Protein AF-A0A848D225-F1 (afdb_monomer_lite)

Secondary structure (DSSP, 8-state):
----HHHHHHHHHHHHHHHTS---HHHHHHHHHHHHHHHHH-TTS-HHHHHHHHHHHHHHTT---

Organism: Aneurinibacillus aneurinilyticus (NCBI:txid1391)

Sequence (65 aa):
MNVDKQLFTQVKKAFEEFAGRKVRNKVIEVTVRHVQDIKELNPSLTTEEVIDQAIMKTIKDGMAF

Radius of gyration: 10.74 Å; chains: 1; bounding box: 25×25×26 Å

pLDDT: mean 89.44, std 10.07, range [45.44, 95.75]

Structure (mmCIF, N/CA/C/O backbone):
data_AF-A0A848D225-F1
#
_entry.id   AF-A0A848D225-F1
#
loop_
_atom_site.group_PDB
_atom_site.id
_atom_site.type_symbol
_atom_site.label_atom_id
_atom_site.label_alt_id
_atom_site.label_comp_id
_atom_site.label_asym_id
_atom_site.label_entity_id
_atom_site.label_seq_id
_atom_site.pdbx_PDB_ins_code
_atom_site.Cartn_x
_atom_site.Cartn_y
_atom_site.Cartn_z
_atom_site.occupancy
_atom_site.B_iso_or_equiv
_atom_site.auth_seq_id
_atom_site.auth_comp_id
_atom_site.auth_asym_id
_atom_site.auth_atom_id
_atom_site.pdbx_PDB_model_num
ATOM 1 N N . MET A 1 1 ? 2.273 -16.966 -1.533 1.00 45.44 1 MET A N 1
ATOM 2 C CA . MET A 1 1 ? 2.802 -15.597 -1.702 1.00 45.44 1 MET A CA 1
ATOM 3 C C . MET A 1 1 ? 3.116 -15.043 -0.324 1.00 45.44 1 MET A C 1
ATOM 5 O O . MET A 1 1 ? 2.197 -14.883 0.468 1.00 45.44 1 MET A O 1
ATOM 9 N N . ASN A 1 2 ? 4.395 -14.837 -0.003 1.00 54.88 2 ASN A N 1
ATOM 10 C CA . ASN A 1 2 ? 4.778 -14.107 1.204 1.00 54.88 2 ASN A CA 1
ATOM 11 C C . ASN A 1 2 ? 4.424 -12.645 0.932 1.00 54.88 2 ASN A C 1
ATOM 13 O O . ASN A 1 2 ? 5.105 -11.995 0.143 1.00 54.88 2 ASN A O 1
ATOM 17 N N . VAL A 1 3 ? 3.320 -12.153 1.494 1.00 58.72 3 VAL A N 1
ATOM 18 C CA . VAL A 1 3 ? 3.065 -10.713 1.483 1.00 58.72 3 VAL A CA 1
ATOM 19 C C . VAL A 1 3 ? 4.243 -10.075 2.201 1.00 58.72 3 VAL A C 1
ATOM 21 O O . VAL A 1 3 ? 4.508 -10.390 3.364 1.00 58.72 3 VAL A O 1
ATOM 24 N N . ASP A 1 4 ? 4.988 -9.250 1.477 1.00 79.25 4 ASP A N 1
ATOM 25 C CA . ASP A 1 4 ? 6.172 -8.602 2.005 1.00 79.25 4 ASP A CA 1
ATOM 26 C C . ASP A 1 4 ? 5.748 -7.758 3.216 1.00 79.25 4 ASP A C 1
ATOM 28 O O . ASP A 1 4 ? 4.964 -6.812 3.092 1.00 79.25 4 ASP A O 1
ATOM 32 N N . LYS A 1 5 ? 6.172 -8.155 4.425 1.00 84.50 5 LYS A N 1
ATOM 33 C CA . LYS A 1 5 ? 5.713 -7.526 5.680 1.00 84.50 5 LYS A CA 1
ATOM 34 C C . LYS A 1 5 ? 6.016 -6.027 5.692 1.00 84.50 5 LYS A C 1
ATOM 36 O O . LYS A 1 5 ? 5.278 -5.244 6.297 1.00 84.50 5 LYS A O 1
ATOM 41 N N . GLN A 1 6 ? 7.082 -5.632 5.000 1.00 88.19 6 GLN A N 1
ATOM 42 C CA . GLN A 1 6 ? 7.471 -4.241 4.847 1.00 88.19 6 GLN A CA 1
ATOM 43 C C . GLN A 1 6 ? 6.501 -3.486 3.932 1.00 88.19 6 GLN A C 1
ATOM 45 O O . GLN A 1 6 ? 6.103 -2.366 4.256 1.00 88.19 6 GLN A O 1
ATOM 50 N N . LEU A 1 7 ? 6.070 -4.098 2.826 1.00 90.00 7 LEU A N 1
ATOM 51 C CA . LEU A 1 7 ? 5.078 -3.513 1.924 1.00 90.00 7 LEU A CA 1
ATOM 52 C C . LEU A 1 7 ? 3.717 -3.368 2.606 1.00 90.00 7 LEU A C 1
ATOM 54 O O . LEU A 1 7 ? 3.098 -2.312 2.529 1.00 90.00 7 LEU A O 1
ATOM 58 N N . PHE A 1 8 ? 3.289 -4.393 3.344 1.00 93.69 8 PHE A N 1
ATOM 59 C CA . PHE A 1 8 ? 2.045 -4.346 4.112 1.00 93.69 8 PHE A CA 1
ATOM 60 C C . PHE A 1 8 ? 2.022 -3.172 5.095 1.00 93.69 8 PHE A C 1
ATOM 62 O O . PHE A 1 8 ? 1.023 -2.467 5.206 1.00 93.69 8 PHE A O 1
ATOM 69 N N . THR A 1 9 ? 3.135 -2.945 5.795 1.00 93.94 9 THR A N 1
ATOM 70 C CA . THR A 1 9 ? 3.247 -1.860 6.777 1.00 93.94 9 THR A CA 1
ATOM 71 C C . THR A 1 9 ? 3.194 -0.485 6.108 1.00 93.94 9 THR A C 1
ATOM 73 O O . THR A 1 9 ? 2.511 0.404 6.612 1.00 93.94 9 THR A O 1
ATOM 76 N N . GLN A 1 10 ? 3.857 -0.321 4.958 1.00 93.56 10 GLN A N 1
ATOM 77 C CA . GLN A 1 10 ? 3.821 0.922 4.179 1.00 93.56 10 GLN A CA 1
ATOM 78 C C . GLN A 1 10 ? 2.416 1.221 3.652 1.00 93.56 10 GLN A C 1
ATOM 80 O O . GLN A 1 10 ? 1.892 2.304 3.896 1.00 93.56 10 GLN A O 1
ATOM 85 N N . VAL A 1 11 ? 1.778 0.236 3.013 1.00 94.88 11 VAL A N 1
ATOM 86 C CA . VAL A 1 11 ? 0.410 0.370 2.493 1.00 94.88 11 VAL A CA 1
ATOM 87 C C . VAL A 1 11 ? -0.569 0.674 3.618 1.00 94.88 11 VAL A C 1
ATOM 89 O O . VAL A 1 11 ? -1.403 1.561 3.476 1.00 94.88 11 VAL A O 1
ATOM 92 N N . LYS A 1 12 ? -0.454 -0.018 4.758 1.00 95.44 12 LYS A N 1
ATOM 93 C CA . LYS A 1 12 ? -1.301 0.247 5.920 1.00 95.44 12 LYS A CA 1
ATOM 94 C C . LYS A 1 12 ? -1.179 1.691 6.385 1.00 95.44 12 LYS A C 1
ATOM 96 O O . LYS A 1 12 ? -2.199 2.343 6.561 1.00 95.44 12 LYS A O 1
ATOM 101 N N . LYS A 1 13 ? 0.048 2.174 6.580 1.00 95.31 13 LYS A N 1
ATOM 102 C CA . LYS A 1 13 ? 0.287 3.536 7.057 1.00 95.31 13 LYS A CA 1
ATOM 103 C C . LYS A 1 13 ? -0.282 4.569 6.081 1.00 95.31 13 LYS A C 1
ATOM 105 O O . LYS A 1 13 ? -1.055 5.415 6.509 1.00 95.31 13 LYS A O 1
ATOM 110 N N . ALA A 1 14 ? 0.026 4.442 4.790 1.00 95.19 14 ALA A N 1
ATOM 111 C CA . ALA A 1 14 ? -0.462 5.359 3.763 1.00 95.19 14 ALA A CA 1
ATOM 112 C C . ALA A 1 14 ? -1.998 5.355 3.658 1.00 95.19 14 ALA A C 1
ATOM 114 O O . ALA A 1 14 ? -2.619 6.412 3.593 1.00 95.19 14 ALA A O 1
ATOM 115 N N . PHE A 1 15 ? -2.633 4.178 3.710 1.00 94.00 15 PHE A N 1
ATOM 116 C CA . PHE A 1 15 ? -4.095 4.085 3.670 1.00 94.00 15 PHE A CA 1
ATOM 117 C C . PHE A 1 15 ? -4.718 4.694 4.933 1.00 94.00 15 PHE A C 1
ATOM 119 O O . PHE A 1 15 ? -5.668 5.463 4.840 1.00 94.00 15 PHE A O 1
ATOM 126 N N . GLU A 1 16 ? -4.193 4.401 6.123 1.00 94.62 16 GLU A N 1
ATOM 127 C CA . GLU A 1 16 ? -4.713 4.983 7.367 1.00 94.62 16 GLU A CA 1
ATOM 128 C C . GLU A 1 16 ? -4.540 6.512 7.414 1.00 94.62 16 GLU A C 1
ATOM 130 O O . GLU A 1 16 ? -5.446 7.207 7.880 1.00 94.62 16 GLU A O 1
ATOM 135 N N . GLU A 1 17 ? -3.431 7.039 6.883 1.00 94.50 17 GLU A N 1
ATOM 136 C CA . GLU A 1 17 ? -3.203 8.480 6.705 1.00 94.50 17 GLU A CA 1
ATOM 137 C C . GLU A 1 17 ? -4.207 9.090 5.718 1.00 94.50 17 GLU A C 1
ATOM 139 O O . GLU A 1 17 ? -4.839 10.096 6.037 1.00 94.50 17 GLU A O 1
ATOM 144 N N . PHE A 1 18 ? -4.435 8.445 4.570 1.00 91.00 18 PHE A N 1
ATOM 145 C CA . PHE A 1 18 ? -5.425 8.876 3.580 1.00 91.00 18 PHE A CA 1
ATOM 146 C C . PHE A 1 18 ? -6.859 8.857 4.137 1.00 91.00 18 PHE A C 1
ATOM 148 O O . PHE A 1 18 ? -7.638 9.785 3.928 1.00 91.00 18 PHE A O 1
ATOM 155 N N . ALA A 1 19 ? -7.224 7.793 4.854 1.00 89.94 19 ALA A N 1
ATOM 156 C CA . ALA A 1 19 ? -8.564 7.600 5.399 1.00 89.94 19 ALA A CA 1
ATOM 157 C C . ALA A 1 19 ? -8.832 8.439 6.660 1.00 89.94 19 ALA A C 1
ATOM 159 O O . ALA A 1 19 ? -9.984 8.555 7.081 1.00 89.94 19 ALA A O 1
ATOM 160 N N . GLY A 1 20 ? -7.784 8.958 7.311 1.00 92.62 20 GLY A N 1
ATOM 161 C CA . GLY A 1 20 ? -7.875 9.616 8.616 1.00 92.62 20 GLY A CA 1
ATOM 162 C C . GLY A 1 20 ? -8.349 8.688 9.744 1.00 92.62 20 GLY A C 1
ATOM 163 O O . GLY A 1 20 ? -8.779 9.159 10.799 1.00 92.62 20 GLY A O 1
ATOM 164 N N . ARG A 1 21 ? -8.325 7.365 9.530 1.00 92.19 21 ARG A N 1
ATOM 165 C CA . ARG A 1 21 ? -8.785 6.349 10.487 1.00 92.19 21 ARG A CA 1
ATOM 166 C C . ARG A 1 21 ? -8.086 5.016 10.273 1.00 92.19 21 ARG A C 1
ATOM 168 O O . ARG A 1 21 ? -7.520 4.757 9.218 1.00 92.19 21 ARG A O 1
ATOM 175 N N . LYS A 1 22 ? -8.192 4.134 11.270 1.00 92.06 22 LYS A N 1
ATOM 176 C CA . LYS A 1 22 ? -7.709 2.755 11.146 1.00 92.06 22 LYS A CA 1
ATOM 177 C C . LYS A 1 22 ? -8.489 2.007 10.073 1.00 92.06 22 LYS A C 1
ATOM 179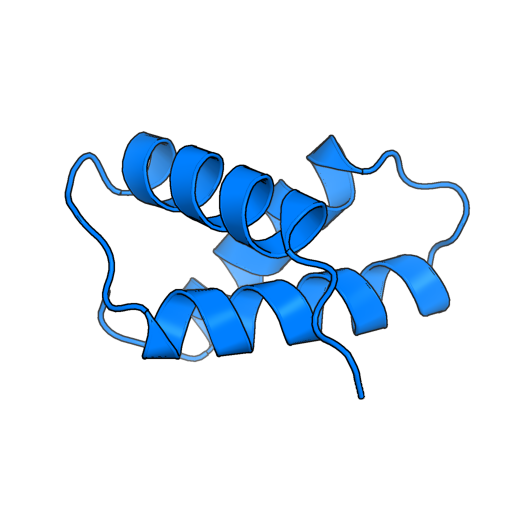 O O . LYS A 1 22 ? -9.718 2.014 10.088 1.00 92.06 22 LYS A O 1
ATOM 184 N N . VAL A 1 23 ? -7.762 1.303 9.217 1.00 91.62 23 VAL A N 1
ATOM 185 C CA . VAL A 1 23 ? -8.315 0.526 8.107 1.00 91.62 23 VAL A CA 1
ATOM 186 C C . VAL A 1 23 ? -8.237 -0.958 8.449 1.00 91.62 23 VAL A C 1
ATOM 188 O O . VAL A 1 23 ? -7.275 -1.443 9.050 1.00 91.62 23 VAL A O 1
ATOM 191 N N . ARG A 1 24 ? -9.274 -1.717 8.085 1.00 93.06 24 ARG A N 1
ATOM 192 C CA . ARG A 1 24 ? -9.310 -3.166 8.331 1.00 93.06 24 ARG A CA 1
ATOM 193 C C . ARG A 1 24 ? -8.176 -3.859 7.575 1.00 93.06 24 ARG A C 1
ATOM 195 O O . ARG A 1 24 ? -8.022 -3.647 6.377 1.00 93.06 24 ARG A O 1
ATOM 202 N N . ASN A 1 25 ? -7.471 -4.785 8.229 1.00 91.75 2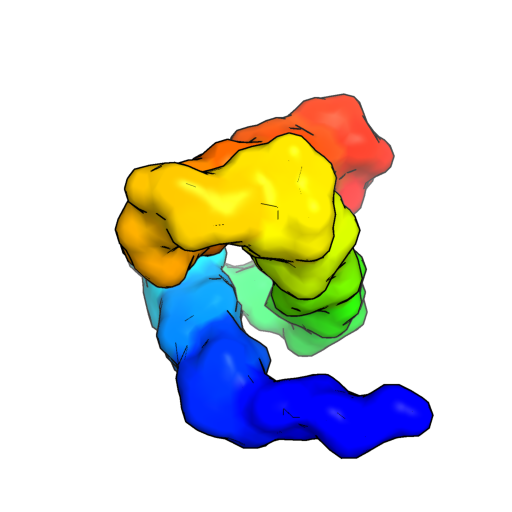5 ASN A N 1
ATOM 203 C CA . ASN A 1 25 ? -6.371 -5.538 7.604 1.00 91.75 25 ASN A CA 1
ATOM 204 C C . ASN A 1 25 ? -6.774 -6.198 6.273 1.00 91.75 25 ASN A C 1
ATOM 206 O O . ASN A 1 25 ? -5.982 -6.197 5.343 1.00 91.75 25 ASN A O 1
ATOM 210 N N . LYS A 1 26 ? -8.020 -6.681 6.140 1.00 91.31 26 LYS A N 1
ATOM 211 C CA . LYS A 1 26 ? -8.539 -7.249 4.883 1.00 91.31 26 LYS A CA 1
ATOM 212 C C . LYS A 1 26 ? -8.487 -6.258 3.709 1.00 91.31 26 LYS A C 1
ATOM 214 O O . LYS A 1 26 ? -8.181 -6.659 2.592 1.00 91.31 26 LYS A O 1
ATOM 219 N N . VAL A 1 27 ? -8.781 -4.981 3.954 1.00 91.88 27 VAL A N 1
ATOM 220 C CA . VAL A 1 27 ? -8.686 -3.922 2.936 1.00 91.88 27 VAL A CA 1
ATOM 221 C C . VAL A 1 27 ? -7.220 -3.676 2.585 1.00 91.88 27 VAL A C 1
ATOM 223 O O . VAL A 1 27 ? -6.876 -3.588 1.409 1.00 91.88 27 VAL A O 1
ATOM 226 N N . ILE A 1 28 ? -6.333 -3.660 3.583 1.00 93.94 28 ILE A N 1
ATOM 227 C CA . ILE A 1 28 ? -4.888 -3.526 3.356 1.00 93.94 28 ILE A CA 1
ATOM 228 C C . ILE A 1 28 ? -4.355 -4.686 2.506 1.00 93.94 28 ILE A C 1
ATOM 230 O O . ILE A 1 28 ? -3.626 -4.449 1.553 1.00 93.94 28 ILE A O 1
ATOM 234 N 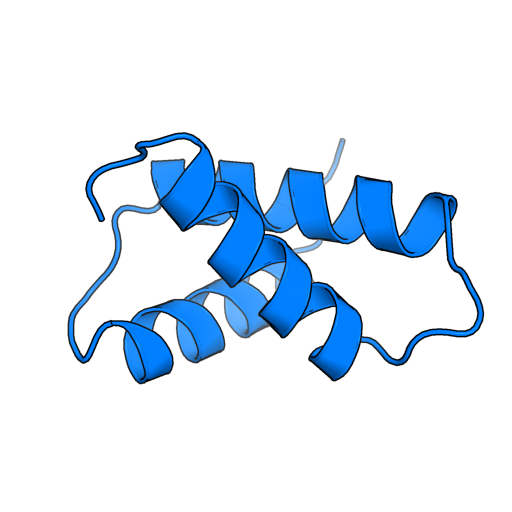N . GLU A 1 29 ? -4.763 -5.930 2.767 1.00 93.25 29 GLU A N 1
ATOM 235 C CA . GLU A 1 29 ? -4.362 -7.098 1.963 1.00 93.25 29 GLU A CA 1
ATOM 236 C C . GLU A 1 29 ? -4.813 -7.016 0.499 1.00 93.25 29 GLU A C 1
ATOM 238 O O . GLU A 1 29 ? -4.155 -7.558 -0.390 1.00 93.25 29 GLU A O 1
ATOM 243 N N . VAL A 1 30 ? -5.955 -6.386 0.232 1.00 92.94 30 VAL A N 1
ATOM 244 C CA . VAL A 1 30 ? -6.438 -6.137 -1.135 1.00 92.94 30 VAL A CA 1
ATOM 245 C C . VAL A 1 30 ? -5.615 -5.033 -1.783 1.00 92.94 30 VAL A C 1
ATOM 247 O O . VAL A 1 30 ? -5.137 -5.194 -2.900 1.00 92.94 30 VAL A O 1
ATOM 250 N N . THR A 1 31 ? -5.371 -3.955 -1.044 1.00 94.38 31 THR A N 1
ATOM 251 C CA . THR A 1 31 ? -4.559 -2.829 -1.513 1.00 94.38 31 THR A CA 1
ATOM 252 C C . THR A 1 31 ? -3.146 -3.286 -1.863 1.00 94.38 31 THR A C 1
ATOM 254 O O . THR A 1 31 ? -2.632 -2.943 -2.917 1.00 94.38 31 THR A O 1
ATOM 257 N N . VAL A 1 32 ? -2.532 -4.132 -1.031 1.00 94.44 32 VAL A N 1
ATOM 258 C CA . VAL A 1 32 ? -1.206 -4.706 -1.299 1.00 94.44 32 VAL A CA 1
ATOM 259 C C . VAL A 1 32 ? -1.200 -5.549 -2.575 1.00 94.44 32 VAL A C 1
ATOM 261 O O . VAL A 1 32 ? -0.234 -5.482 -3.331 1.00 94.44 32 VAL A O 1
ATOM 264 N N . ARG A 1 33 ? -2.271 -6.303 -2.856 1.00 93.12 33 ARG A N 1
ATOM 265 C CA . ARG A 1 33 ? -2.397 -7.027 -4.132 1.00 93.12 33 ARG A CA 1
ATOM 266 C C . ARG A 1 33 ? -2.444 -6.062 -5.312 1.00 93.12 33 ARG A C 1
ATOM 268 O O . ARG A 1 33 ? -1.682 -6.234 -6.250 1.00 93.12 33 ARG A O 1
ATOM 275 N N . HIS A 1 34 ? -3.227 -4.989 -5.216 1.00 94.25 34 HIS A N 1
ATOM 276 C CA . HIS A 1 34 ? -3.233 -3.956 -6.252 1.00 94.25 34 HIS A CA 1
ATOM 277 C C . HIS A 1 34 ? -1.879 -3.274 -6.429 1.00 94.25 34 HIS A C 1
ATOM 279 O O . HIS A 1 34 ? -1.508 -2.972 -7.557 1.00 94.25 34 HIS A O 1
ATOM 285 N N . VAL A 1 35 ? -1.120 -3.062 -5.351 1.00 94.25 35 VAL A N 1
ATOM 286 C CA . VAL A 1 35 ? 0.248 -2.539 -5.449 1.00 94.25 35 VAL A CA 1
ATOM 287 C C . VAL A 1 35 ? 1.133 -3.475 -6.265 1.00 94.25 35 VAL A C 1
ATOM 289 O O . VAL A 1 35 ? 1.854 -3.013 -7.145 1.00 94.25 35 VAL A O 1
ATOM 292 N N . GLN A 1 36 ? 1.066 -4.781 -6.005 1.00 92.69 36 GLN A N 1
ATOM 293 C CA . GLN A 1 36 ? 1.828 -5.773 -6.765 1.00 92.69 36 GLN A CA 1
ATOM 294 C C . GLN A 1 36 ? 1.411 -5.769 -8.241 1.00 92.69 36 GLN A C 1
ATOM 296 O O . GLN A 1 36 ? 2.271 -5.573 -9.096 1.00 92.69 36 GLN A O 1
ATOM 301 N N . ASP A 1 37 ? 0.107 -5.829 -8.524 1.00 93.81 37 ASP A N 1
ATOM 302 C CA . ASP A 1 37 ? -0.424 -5.820 -9.892 1.00 93.81 37 ASP A CA 1
ATOM 303 C C . ASP A 1 37 ? 0.000 -4.556 -10.667 1.00 93.81 37 ASP A C 1
ATOM 305 O O . ASP A 1 37 ? 0.463 -4.620 -11.806 1.00 93.81 37 ASP A O 1
ATOM 309 N N . ILE A 1 38 ? -0.137 -3.372 -10.056 1.00 93.38 38 ILE A N 1
ATOM 310 C CA . ILE A 1 38 ? 0.196 -2.092 -10.699 1.00 93.38 38 ILE A CA 1
ATOM 311 C C . ILE A 1 38 ? 1.707 -1.981 -10.919 1.00 93.38 38 ILE A C 1
ATOM 313 O O . ILE A 1 38 ? 2.123 -1.486 -11.968 1.00 93.38 38 ILE A O 1
ATOM 317 N N . LYS A 1 39 ? 2.529 -2.449 -9.968 1.00 92.31 39 LYS A N 1
ATOM 318 C CA . LYS A 1 39 ? 3.992 -2.439 -10.092 1.00 92.31 39 LYS A CA 1
ATOM 319 C C . LYS A 1 39 ? 4.478 -3.374 -11.197 1.00 92.31 39 LYS A C 1
ATOM 321 O O . LYS A 1 39 ? 5.417 -3.017 -11.903 1.00 92.31 39 LYS A O 1
ATOM 326 N N . GLU A 1 40 ? 3.843 -4.534 -11.359 1.00 91.88 40 GLU A N 1
ATOM 327 C CA . GLU A 1 40 ? 4.137 -5.465 -12.453 1.00 91.88 40 GLU A CA 1
ATOM 328 C C . GLU A 1 40 ? 3.760 -4.874 -13.817 1.00 91.88 40 GLU A C 1
ATOM 330 O O . GLU A 1 40 ? 4.523 -4.996 -14.774 1.00 91.88 40 GLU A O 1
ATOM 335 N N . LEU A 1 41 ? 2.623 -4.176 -13.902 1.00 93.25 41 LEU A N 1
ATOM 336 C CA . LEU A 1 41 ? 2.176 -3.522 -15.135 1.00 93.25 41 LEU A CA 1
ATOM 337 C C . LEU A 1 41 ? 2.974 -2.253 -15.469 1.00 93.25 41 LEU A C 1
ATOM 339 O O . LEU A 1 41 ? 3.120 -1.910 -16.640 1.00 93.25 41 LEU A O 1
ATOM 343 N N . ASN A 1 42 ? 3.479 -1.549 -14.455 1.00 92.75 42 ASN A N 1
ATOM 344 C CA . ASN A 1 42 ? 4.161 -0.265 -14.599 1.00 92.75 42 ASN A CA 1
ATOM 345 C C . ASN A 1 42 ? 5.427 -0.224 -13.724 1.00 92.75 42 ASN A C 1
ATOM 347 O O . ASN A 1 42 ? 5.460 0.462 -12.695 1.00 92.75 42 ASN A O 1
ATOM 351 N N . PRO A 1 43 ? 6.506 -0.920 -14.123 1.00 89.81 43 PRO A N 1
ATOM 352 C CA . PRO A 1 43 ? 7.722 -1.012 -13.314 1.00 89.81 43 PRO A CA 1
ATOM 353 C C . PRO A 1 43 ? 8.412 0.342 -13.105 1.00 89.81 43 PRO A C 1
ATOM 355 O O . PRO A 1 43 ? 9.080 0.526 -12.084 1.00 89.81 43 PRO A O 1
ATOM 358 N N . SER A 1 44 ? 8.208 1.290 -14.026 1.00 94.44 44 SER A N 1
ATOM 359 C CA . SER A 1 44 ? 8.756 2.650 -13.983 1.00 94.44 44 SER A CA 1
ATOM 360 C C . SER A 1 44 ? 8.184 3.528 -12.867 1.00 94.44 44 SER A C 1
ATOM 362 O O . SER A 1 44 ? 8.800 4.536 -12.539 1.00 94.44 44 SER A O 1
ATOM 364 N N . LEU A 1 45 ? 7.029 3.172 -12.292 1.00 92.50 45 LEU A N 1
ATOM 365 C CA . LEU A 1 45 ? 6.428 3.936 -11.197 1.00 92.50 45 LEU A CA 1
ATOM 366 C C . LEU A 1 45 ? 7.187 3.718 -9.891 1.00 92.50 45 LEU A C 1
ATOM 368 O O . LEU A 1 45 ? 7.628 2.605 -9.578 1.00 92.50 45 LEU A O 1
ATOM 372 N N . THR A 1 46 ? 7.298 4.768 -9.090 1.00 93.25 46 THR A N 1
ATOM 373 C CA . THR A 1 46 ? 7.839 4.663 -7.736 1.00 93.25 46 THR A CA 1
ATOM 374 C C . THR A 1 46 ? 6.886 3.886 -6.827 1.00 93.25 46 THR A C 1
ATOM 376 O O . THR A 1 46 ? 5.693 3.759 -7.095 1.00 93.25 46 THR A O 1
ATOM 379 N N . THR A 1 47 ? 7.408 3.334 -5.732 1.00 89.75 47 THR A N 1
ATOM 380 C CA . THR A 1 47 ? 6.584 2.589 -4.769 1.00 89.75 47 THR A CA 1
ATOM 381 C C . THR A 1 47 ? 5.453 3.451 -4.201 1.00 89.75 47 THR A C 1
ATOM 383 O O . THR A 1 47 ? 4.348 2.947 -4.041 1.00 89.75 47 THR A O 1
ATOM 386 N N . GLU A 1 48 ? 5.701 4.737 -3.943 1.00 92.19 48 GLU A N 1
ATOM 387 C CA . GLU A 1 48 ? 4.693 5.671 -3.421 1.00 92.19 48 GLU A CA 1
ATOM 388 C C . GLU A 1 48 ? 3.556 5.896 -4.425 1.00 92.19 48 GLU A C 1
ATOM 390 O O . GLU A 1 48 ? 2.396 5.686 -4.082 1.00 92.19 48 GLU A O 1
ATOM 395 N N . GLU A 1 49 ? 3.876 6.186 -5.691 1.00 94.69 49 GLU A N 1
ATOM 396 C CA . GLU A 1 49 ? 2.861 6.365 -6.742 1.00 94.69 49 GLU A CA 1
ATOM 397 C C . GLU A 1 49 ? 1.991 5.117 -6.927 1.00 94.69 49 GLU A C 1
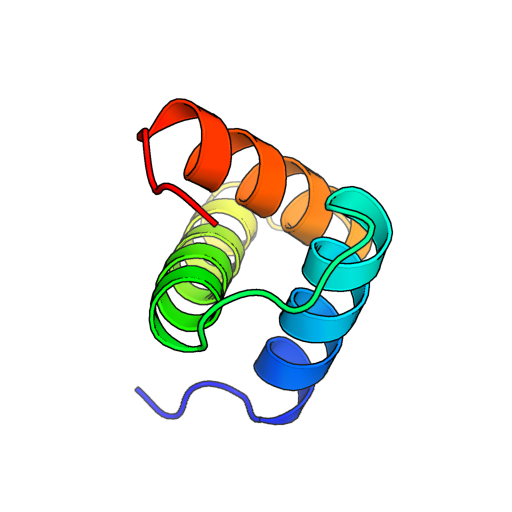ATOM 399 O O . GLU A 1 49 ? 0.784 5.207 -7.162 1.00 94.69 49 GLU A O 1
ATOM 404 N N . VAL A 1 50 ? 2.600 3.935 -6.825 1.00 95.50 50 VAL A N 1
ATOM 405 C CA . VAL A 1 50 ? 1.877 2.667 -6.920 1.00 95.50 50 VAL A CA 1
ATOM 406 C C . VAL A 1 50 ? 0.946 2.473 -5.719 1.00 95.50 50 VAL A C 1
ATOM 408 O O . VAL A 1 50 ? -0.187 2.023 -5.900 1.00 95.50 50 VAL A O 1
ATOM 411 N N . ILE A 1 51 ? 1.392 2.812 -4.505 1.00 94.88 51 ILE A N 1
ATOM 412 C CA . ILE A 1 51 ? 0.569 2.741 -3.289 1.00 94.88 51 ILE A CA 1
ATOM 413 C C . ILE A 1 51 ? -0.630 3.684 -3.397 1.00 94.88 51 ILE A C 1
ATOM 415 O O . ILE A 1 51 ? -1.756 3.244 -3.162 1.00 94.88 51 ILE A O 1
ATOM 419 N N . ASP A 1 52 ? -0.426 4.926 -3.829 1.00 94.62 52 ASP A N 1
ATOM 420 C CA . ASP A 1 52 ? -1.506 5.904 -3.988 1.00 94.62 52 ASP A CA 1
ATOM 421 C C . ASP A 1 52 ? -2.553 5.435 -5.008 1.00 94.62 52 ASP A C 1
ATOM 423 O O . ASP A 1 52 ? -3.761 5.467 -4.748 1.00 94.62 52 ASP A O 1
ATOM 427 N N . GLN A 1 53 ? -2.107 4.912 -6.154 1.00 95.75 53 GLN A N 1
ATOM 428 C CA . GLN A 1 53 ? -3.009 4.348 -7.160 1.00 95.75 53 GLN A CA 1
ATOM 429 C C . GLN A 1 53 ? -3.753 3.112 -6.644 1.00 95.75 53 GLN A C 1
ATOM 431 O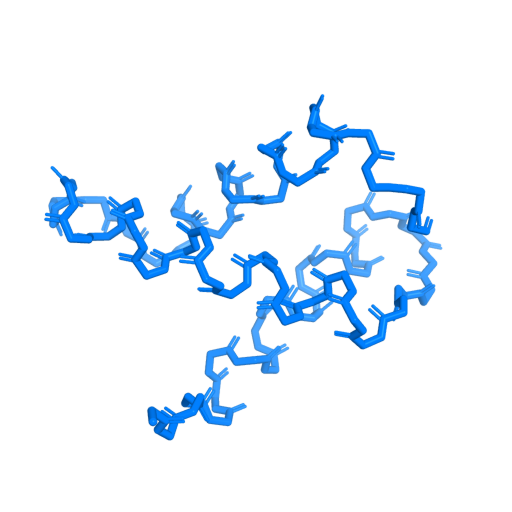 O . GLN A 1 53 ? -4.945 2.945 -6.921 1.00 95.75 53 GLN A O 1
ATOM 436 N N . ALA A 1 54 ? -3.083 2.252 -5.877 1.00 95.12 54 ALA A N 1
ATOM 437 C CA . ALA A 1 54 ? -3.693 1.070 -5.286 1.00 95.12 54 ALA A CA 1
ATOM 438 C C . ALA A 1 54 ? -4.750 1.427 -4.233 1.00 95.12 54 ALA A C 1
ATOM 440 O O . ALA A 1 54 ? -5.806 0.788 -4.194 1.00 95.12 54 ALA A O 1
ATOM 441 N N . ILE A 1 55 ? -4.507 2.456 -3.415 1.00 94.31 55 ILE A N 1
ATOM 442 C CA . ILE A 1 55 ? -5.495 2.992 -2.471 1.00 94.31 55 ILE A CA 1
ATOM 443 C C . ILE A 1 55 ? -6.715 3.470 -3.258 1.00 94.31 55 ILE A C 1
ATOM 445 O O . ILE A 1 55 ? -7.809 2.949 -3.052 1.00 94.31 55 ILE A O 1
ATOM 449 N N . MET A 1 56 ? -6.531 4.359 -4.240 1.00 94.00 56 MET A N 1
ATOM 450 C CA . MET A 1 56 ? -7.627 4.875 -5.073 1.00 94.00 56 MET A CA 1
ATOM 451 C C . MET A 1 56 ? -8.429 3.760 -5.758 1.00 94.00 56 MET A C 1
ATOM 453 O O . MET A 1 56 ? -9.661 3.811 -5.803 1.00 94.00 56 MET A O 1
ATOM 457 N N . LYS A 1 57 ? -7.750 2.721 -6.256 1.00 93.38 57 LYS A N 1
ATOM 458 C CA . LYS A 1 57 ? -8.394 1.544 -6.852 1.00 93.38 57 LYS A CA 1
ATOM 459 C C . LYS A 1 57 ? -9.221 0.767 -5.827 1.00 93.38 57 LYS A C 1
ATOM 461 O O . LYS A 1 57 ? -10.374 0.462 -6.099 1.00 93.38 57 LYS A O 1
ATOM 466 N N . THR A 1 58 ? -8.679 0.529 -4.634 1.00 92.44 58 THR A N 1
ATOM 467 C CA . THR A 1 58 ? -9.384 -0.176 -3.548 1.00 92.44 58 THR A CA 1
ATOM 468 C C . THR A 1 58 ? -10.669 0.551 -3.144 1.00 92.44 58 THR A C 1
ATOM 470 O O . THR A 1 58 ? -11.701 -0.078 -2.912 1.00 92.44 58 THR A O 1
ATOM 473 N N . ILE A 1 59 ? -10.625 1.885 -3.106 1.00 89.81 59 ILE A N 1
ATOM 474 C CA . ILE A 1 59 ? -11.792 2.734 -2.835 1.00 89.81 59 ILE A CA 1
ATOM 475 C C . ILE A 1 59 ? -12.818 2.613 -3.962 1.00 89.81 59 ILE A C 1
ATOM 477 O O . ILE A 1 59 ? -14.008 2.430 -3.703 1.00 89.81 59 ILE A O 1
ATOM 481 N N . LYS A 1 60 ? -12.359 2.687 -5.217 1.00 89.56 60 LYS A N 1
ATOM 482 C CA . LYS A 1 60 ? -13.207 2.559 -6.409 1.00 89.56 60 LYS A CA 1
ATOM 483 C C . LYS A 1 60 ? -13.890 1.193 -6.502 1.00 89.56 60 LYS A C 1
ATOM 485 O O . LYS A 1 60 ? -15.034 1.125 -6.945 1.00 89.56 60 LYS A O 1
ATOM 490 N N . ASP A 1 61 ? -13.231 0.140 -6.032 1.00 88.62 61 ASP A N 1
ATOM 491 C CA . ASP A 1 61 ? -13.773 -1.221 -5.973 1.00 88.62 61 ASP A CA 1
ATOM 492 C C . ASP A 1 61 ? -14.830 -1.392 -4.858 1.00 88.62 61 ASP A C 1
ATOM 494 O O . ASP A 1 61 ? -15.367 -2.482 -4.655 1.00 88.62 61 ASP A O 1
ATOM 498 N N . GLY A 1 62 ? -15.168 -0.315 -4.136 1.00 79.38 62 GLY A N 1
ATOM 499 C CA . GLY A 1 62 ? -16.257 -0.288 -3.160 1.00 79.38 62 GLY A CA 1
ATOM 500 C C . GLY A 1 62 ? -15.922 -0.978 -1.840 1.00 79.38 62 GLY A C 1
ATOM 501 O O . GLY A 1 62 ? -16.823 -1.266 -1.049 1.00 79.38 62 GLY A O 1
ATOM 502 N N . MET A 1 63 ? -14.640 -1.250 -1.570 1.00 76.38 63 MET A N 1
ATOM 503 C CA . MET A 1 63 ? -14.214 -1.731 -0.258 1.00 76.38 63 MET A CA 1
ATOM 504 C C . MET A 1 63 ? -14.477 -0.632 0.772 1.00 76.38 63 MET A C 1
ATOM 506 O O . MET A 1 63 ? -13.784 0.375 0.797 1.00 76.38 63 MET A O 1
ATOM 510 N N . ALA A 1 64 ? -15.477 -0.812 1.634 1.00 62.97 64 ALA A N 1
ATOM 511 C CA . ALA A 1 64 ? -15.683 0.073 2.776 1.00 62.97 64 ALA A CA 1
ATOM 512 C C . ALA A 1 64 ? -14.522 -0.102 3.777 1.00 62.97 64 ALA A C 1
ATOM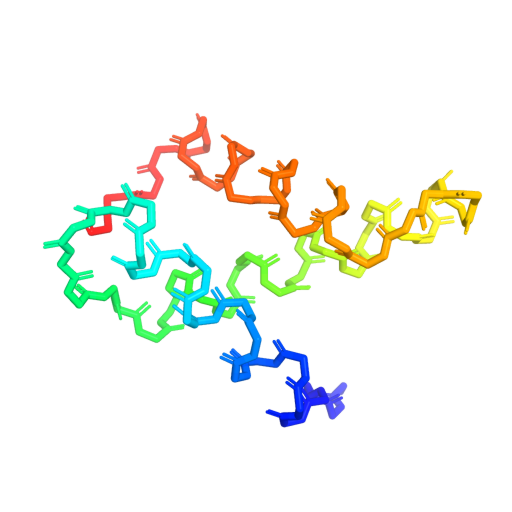 514 O O . ALA A 1 64 ? -14.326 -1.203 4.306 1.00 62.97 64 ALA A O 1
ATOM 515 N N . PHE A 1 65 ? -13.756 0.969 4.016 1.00 66.25 65 PHE A N 1
ATOM 516 C CA . PHE A 1 65 ? -12.567 0.991 4.882 1.00 66.25 65 PHE A CA 1
ATOM 517 C C . PHE A 1 65 ? -12.784 1.815 6.137 1.00 66.25 65 PHE A C 1
ATOM 519 O O . PHE A 1 65 ? -13.089 3.013 5.996 1.00 66.25 65 PHE A O 1
#

Foldseek 3Di:
DPLPVVLLVVLQVVLCVVVVHHDDSVLSVQLSVQLVVVCVVCVVDDSVVSSVVSSVVSVVVVPDD